Protein AF-A0A553ZS72-F1 (afdb_monomer)

Sequence (80 aa):
AYRKEEGGIYSWMNNSVGPRFAFIGTFMWFSSYIIWMVSTSAKVWVPFSTFLYGSDMTQHWRIAGLEPTQVVGLLAVAWM

Foldseek 3Di:
DPPPDPPPQLVVCCVPPNNVVSVVVVVVVVVVVLVVLLVVLCVVVQVVCCVVPVHRCLQVDQDPNDGSVVVSSVSSVVVD

Structure (mmCIF, N/CA/C/O backbone):
data_AF-A0A553ZS72-F1
#
_entry.id   AF-A0A553ZS72-F1
#
loop_
_atom_site.group_PDB
_atom_site.id
_atom_site.type_symbol
_atom_site.label_atom_id
_atom_site.label_alt_id
_atom_site.label_comp_id
_atom_site.label_asym_id
_atom_site.label_entity_id
_atom_site.label_seq_id
_atom_site.pdbx_PDB_ins_code
_atom_site.Cartn_x
_atom_site.Cartn_y
_atom_site.Cartn_z
_atom_site.occupancy
_atom_site.B_iso_or_equiv
_atom_site.auth_seq_id
_atom_site.auth_comp_id
_atom_site.auth_asym_id
_atom_site.auth_atom_id
_atom_site.pdbx_PDB_model_num
ATOM 1 N N . ALA A 1 1 ? -6.726 -4.874 34.022 1.00 46.22 1 ALA A N 1
ATOM 2 C CA . ALA A 1 1 ? -8.057 -5.477 34.227 1.00 46.22 1 ALA A CA 1
ATOM 3 C C . ALA A 1 1 ? -8.793 -5.758 32.901 1.00 46.22 1 ALA A C 1
ATOM 5 O O . ALA A 1 1 ? -9.979 -5.510 32.826 1.00 46.22 1 ALA A O 1
ATOM 6 N N . TYR A 1 2 ? -8.125 -6.315 31.876 1.00 47.09 2 TYR A N 1
ATOM 7 C CA . TYR A 1 2 ? -8.746 -6.663 30.577 1.00 47.09 2 TYR A CA 1
ATOM 8 C C . TYR A 1 2 ? -8.039 -7.870 29.932 1.00 47.09 2 TYR A C 1
ATOM 10 O O . TYR A 1 2 ? -7.658 -7.851 28.772 1.00 47.09 2 TYR A O 1
ATOM 18 N N . ARG A 1 3 ? -7.768 -8.919 30.722 1.00 46.38 3 ARG A N 1
ATOM 19 C CA . ARG A 1 3 ? -7.007 -10.108 30.279 1.00 46.38 3 ARG A CA 1
ATOM 20 C C . ARG A 1 3 ? -7.908 -11.250 29.765 1.00 46.38 3 ARG A C 1
ATOM 22 O O . ARG A 1 3 ? -7.414 -12.351 29.573 1.00 46.38 3 ARG A O 1
ATOM 29 N N . LYS A 1 4 ? -9.223 -11.013 29.624 1.00 50.16 4 LYS A N 1
ATOM 30 C CA . LYS A 1 4 ? -10.252 -12.037 29.333 1.00 50.16 4 LYS A CA 1
ATOM 31 C C . LYS A 1 4 ? -11.327 -11.623 28.312 1.00 50.16 4 LYS A C 1
ATOM 33 O O . LYS A 1 4 ? -12.256 -12.390 28.103 1.00 50.16 4 LYS A O 1
ATOM 38 N N . GLU A 1 5 ? -11.233 -10.450 27.685 1.00 50.59 5 GLU A N 1
ATOM 39 C CA . GLU A 1 5 ? -12.152 -10.109 26.590 1.00 50.59 5 GLU A CA 1
ATOM 40 C C . GLU A 1 5 ? -11.547 -10.553 25.257 1.00 50.59 5 GLU A C 1
ATOM 42 O O . GLU A 1 5 ? -10.510 -10.044 24.838 1.00 50.59 5 GLU A O 1
ATOM 47 N N . GLU A 1 6 ? -12.203 -11.496 24.584 1.00 55.03 6 GLU A N 1
ATOM 48 C CA . GLU A 1 6 ? -11.800 -12.017 23.268 1.00 55.03 6 GLU A CA 1
ATOM 49 C C . GLU A 1 6 ? -12.014 -11.004 22.121 1.00 55.03 6 GLU A C 1
ATOM 51 O O . GLU A 1 6 ? -11.651 -11.267 20.979 1.00 55.03 6 GLU A O 1
ATOM 56 N N . GLY A 1 7 ? -12.579 -9.823 22.402 1.00 56.91 7 GLY A N 1
ATOM 57 C CA . GLY A 1 7 ? -13.013 -8.852 21.388 1.00 56.91 7 GLY A CA 1
ATOM 58 C C . GLY A 1 7 ? -11.991 -7.776 20.986 1.00 56.91 7 GLY A C 1
ATOM 59 O O . GLY A 1 7 ? -12.359 -6.801 20.325 1.00 56.91 7 GLY A O 1
ATOM 60 N N . GLY A 1 8 ? -10.720 -7.920 21.379 1.00 65.38 8 GLY A N 1
ATOM 61 C CA . GLY A 1 8 ? -9.613 -7.071 20.920 1.00 65.38 8 GLY A CA 1
ATOM 62 C C . GLY A 1 8 ? -9.787 -5.564 21.185 1.00 65.38 8 GLY A C 1
ATOM 63 O O . GLY A 1 8 ? -10.497 -5.143 22.098 1.00 65.38 8 GLY A O 1
ATOM 64 N N . ILE A 1 9 ? -9.128 -4.733 20.367 1.00 64.25 9 ILE A N 1
ATOM 65 C CA . ILE A 1 9 ? -9.143 -3.256 20.476 1.00 64.25 9 ILE A CA 1
ATOM 66 C C . ILE A 1 9 ? -10.575 -2.697 20.380 1.00 64.25 9 ILE A C 1
ATOM 68 O O . ILE A 1 9 ? -10.904 -1.706 21.031 1.00 64.25 9 ILE A O 1
ATOM 72 N N . TYR A 1 10 ? -11.448 -3.365 19.621 1.00 61.97 10 TYR A N 1
ATOM 73 C CA . TYR A 1 10 ? -12.837 -2.956 19.437 1.00 61.97 10 TYR A CA 1
ATOM 74 C C . TYR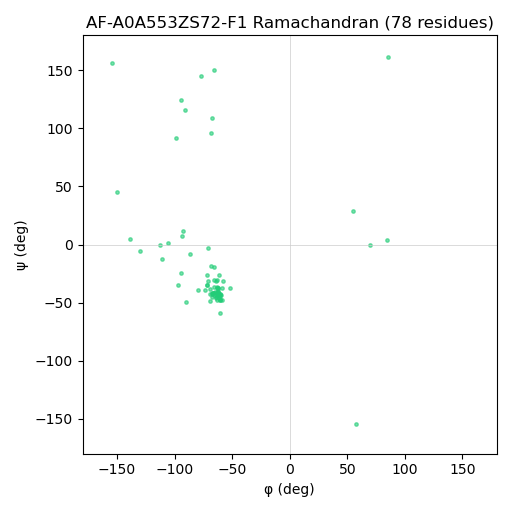 A 1 10 ? -13.670 -3.089 20.720 1.00 61.97 10 TYR A C 1
ATOM 76 O O . TYR A 1 10 ? -14.379 -2.150 21.077 1.00 61.97 10 TYR A O 1
ATOM 84 N N . SER A 1 11 ? -13.554 -4.205 21.449 1.00 61.28 11 SER A N 1
ATOM 85 C CA . SER A 1 11 ? -14.289 -4.416 22.710 1.00 61.28 11 SER A CA 1
ATOM 86 C C . SER A 1 11 ? -13.893 -3.392 23.775 1.00 61.28 11 SER A C 1
ATOM 88 O O . SER A 1 11 ? -14.752 -2.789 24.420 1.00 61.28 11 SER A O 1
ATOM 90 N N . TRP A 1 12 ? -12.594 -3.085 23.865 1.00 65.81 12 TRP A N 1
ATOM 91 C CA . TRP A 1 12 ? -12.076 -2.080 24.794 1.00 65.81 12 TRP A CA 1
ATOM 92 C C . TRP A 1 12 ? -12.540 -0.654 24.453 1.00 65.81 12 TRP A C 1
ATOM 94 O O . TRP A 1 12 ? -12.939 0.110 25.337 1.00 65.81 12 TRP A O 1
ATOM 104 N N . MET A 1 13 ? -12.539 -0.294 23.165 1.00 62.75 13 MET A N 1
ATOM 105 C CA . MET A 1 13 ? -13.012 1.014 22.700 1.00 62.75 13 MET A CA 1
ATOM 106 C C . MET A 1 13 ? -14.534 1.170 22.790 1.00 62.75 13 MET A C 1
ATOM 108 O O . MET A 1 13 ? -15.004 2.261 23.114 1.00 62.75 13 MET A O 1
ATOM 112 N N . ASN A 1 14 ? -15.306 0.103 22.563 1.00 61.44 14 ASN A N 1
ATOM 113 C CA . ASN A 1 14 ? -16.760 0.127 22.720 1.00 61.44 14 ASN A CA 1
ATOM 114 C C . ASN A 1 14 ? -17.160 0.420 24.174 1.00 61.44 14 ASN A C 1
ATOM 116 O O . ASN A 1 14 ? -18.033 1.251 24.410 1.00 61.44 14 ASN A O 1
ATOM 120 N N . ASN A 1 15 ? -16.469 -0.197 25.139 1.00 63.47 15 ASN 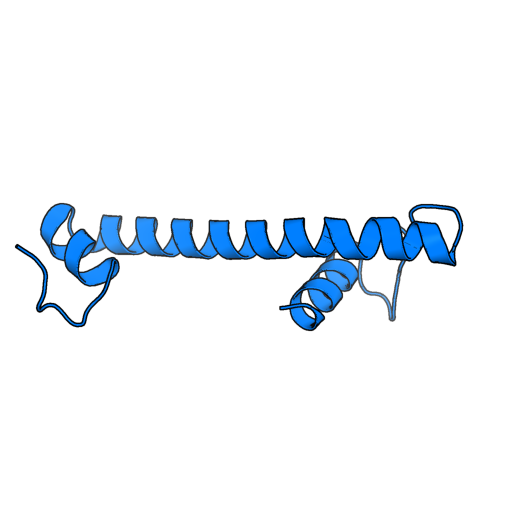A N 1
ATOM 121 C CA . ASN A 1 15 ? -16.724 0.004 26.568 1.00 63.47 15 ASN A CA 1
ATOM 122 C C . ASN A 1 15 ? -16.264 1.386 27.081 1.00 63.47 15 ASN A C 1
ATOM 124 O O . ASN A 1 15 ? -16.805 1.887 28.061 1.00 63.47 15 ASN A O 1
ATOM 128 N N . SER A 1 16 ? -15.275 2.008 26.425 1.00 62.91 16 SER A N 1
ATOM 129 C CA . SER A 1 16 ? -14.644 3.253 26.902 1.00 62.91 16 SER A CA 1
ATOM 130 C C . SER A 1 16 ? -15.197 4.535 26.263 1.00 62.91 16 SER A C 1
ATOM 132 O O . SER A 1 16 ? -15.245 5.567 26.925 1.00 62.91 16 SER A O 1
ATOM 134 N N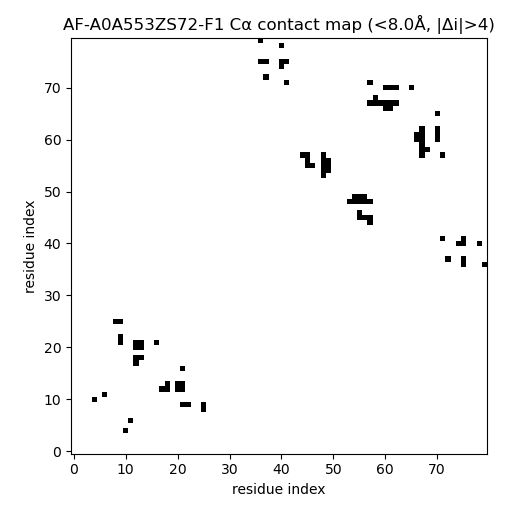 . VAL A 1 17 ? -15.583 4.510 24.980 1.00 63.66 17 VAL A N 1
ATOM 135 C CA . VAL A 1 17 ? -15.944 5.727 24.208 1.00 63.66 17 VAL A CA 1
ATOM 136 C C . VAL A 1 17 ? -17.292 5.584 23.481 1.00 63.66 17 VAL A C 1
ATOM 138 O O . VAL A 1 17 ? -17.806 6.537 22.896 1.00 63.66 17 VAL A O 1
ATOM 141 N N . GLY A 1 18 ? -17.895 4.393 23.529 1.00 71.38 18 GLY A N 1
ATOM 142 C CA . GLY A 1 18 ? -19.123 4.051 22.818 1.00 71.38 18 GLY A CA 1
ATOM 143 C C . GLY A 1 18 ? -18.892 3.589 21.367 1.00 71.38 18 GLY A C 1
ATOM 144 O O . GLY A 1 18 ? -17.850 3.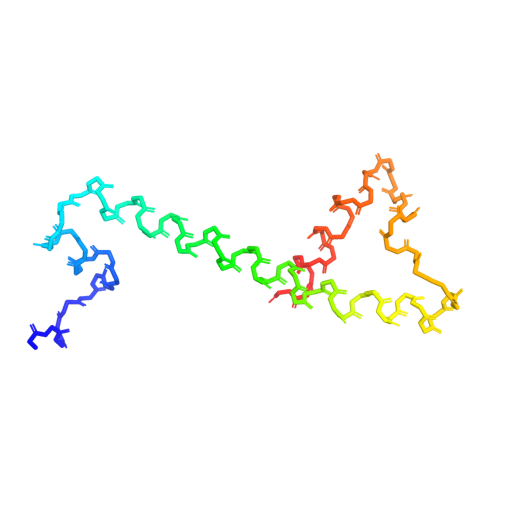859 20.760 1.00 71.38 18 GLY A O 1
ATOM 145 N N . PRO A 1 19 ? -19.883 2.908 20.764 1.00 72.06 19 PRO A N 1
ATOM 146 C CA . PRO A 1 19 ? -19.712 2.140 19.525 1.00 72.06 19 PRO A CA 1
ATOM 147 C C . PRO A 1 19 ? -19.326 2.981 18.298 1.00 72.06 19 PRO A C 1
ATOM 149 O O . PRO A 1 19 ? -18.608 2.505 17.421 1.00 72.06 19 PRO A O 1
ATOM 152 N N . ARG A 1 20 ? -19.750 4.252 18.227 1.00 75.19 20 ARG A N 1
ATOM 153 C CA . ARG A 1 20 ? -19.442 5.136 17.084 1.00 75.19 20 ARG A CA 1
ATOM 154 C C . ARG A 1 20 ? -17.962 5.510 17.027 1.00 75.19 20 ARG A C 1
ATOM 156 O O . ARG A 1 20 ? -17.334 5.380 15.981 1.00 75.19 20 ARG A O 1
ATOM 163 N N . PHE A 1 21 ? -17.396 5.939 18.153 1.00 74.75 21 PHE A N 1
ATOM 164 C CA . PHE A 1 21 ? -15.976 6.279 18.239 1.00 74.75 21 PHE A CA 1
ATOM 165 C C . PHE A 1 21 ? -15.096 5.030 18.169 1.00 74.75 21 PHE A C 1
ATOM 167 O O . PHE A 1 21 ? -14.018 5.080 17.577 1.00 74.75 21 PHE A O 1
ATOM 174 N N . ALA A 1 22 ? -15.588 3.895 18.681 1.00 73.44 22 ALA A N 1
ATOM 175 C CA . ALA A 1 22 ? -14.916 2.612 18.542 1.00 73.44 22 ALA A CA 1
ATOM 176 C C . ALA A 1 22 ? -14.740 2.200 17.071 1.00 73.44 22 ALA A C 1
ATOM 178 O O . ALA A 1 22 ? -13.635 1.862 16.647 1.00 73.44 22 ALA A O 1
ATOM 179 N N . PHE A 1 23 ? -15.799 2.299 16.266 1.00 78.69 23 PHE A N 1
ATOM 180 C CA . PHE A 1 23 ? -15.724 2.013 14.833 1.00 78.69 23 PHE A CA 1
ATOM 181 C C . PHE A 1 23 ? -14.788 2.980 14.097 1.00 78.69 23 PHE A C 1
ATOM 183 O O . PHE A 1 23 ? -13.908 2.548 13.357 1.00 78.69 23 PHE A O 1
ATOM 190 N N . ILE A 1 24 ? -14.922 4.287 14.345 1.00 85.38 24 ILE A N 1
ATOM 191 C CA . ILE A 1 24 ? -14.085 5.310 13.701 1.00 85.38 24 ILE A CA 1
ATOM 192 C C . ILE A 1 24 ? -12.598 5.081 14.012 1.00 85.38 24 ILE A C 1
ATOM 1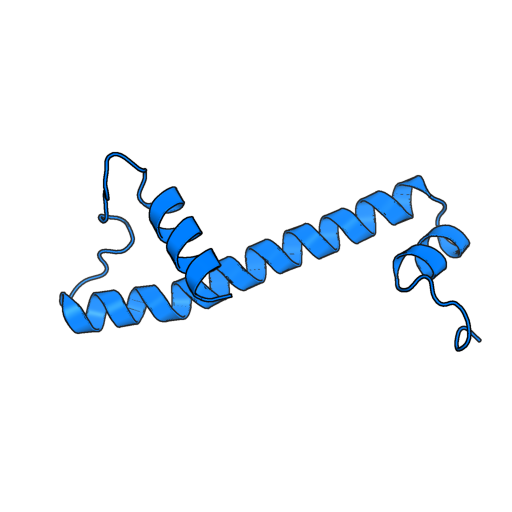94 O O . ILE A 1 24 ? -11.766 5.147 13.111 1.00 85.38 24 ILE A O 1
ATOM 198 N N . GLY A 1 25 ? -12.255 4.775 15.266 1.00 83.69 25 GLY A N 1
ATOM 199 C CA . GLY A 1 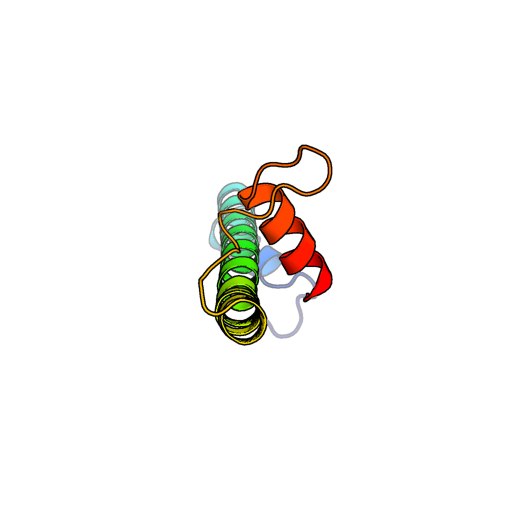25 ? -10.871 4.531 15.666 1.00 83.69 25 GLY A CA 1
ATOM 200 C C . GLY A 1 25 ? -10.285 3.258 15.054 1.00 83.69 25 GLY A C 1
ATOM 201 O O . GLY A 1 25 ? -9.157 3.281 14.568 1.00 83.69 25 GLY A O 1
ATOM 202 N N . THR A 1 26 ? -11.052 2.162 15.011 1.00 81.06 26 THR A N 1
ATOM 203 C CA . THR A 1 26 ? -10.580 0.910 14.389 1.00 81.06 26 THR A CA 1
ATOM 204 C C . THR A 1 26 ? -10.456 1.053 12.877 1.00 81.06 26 THR A C 1
ATOM 206 O O . THR A 1 26 ? -9.476 0.582 12.305 1.00 81.06 26 THR A O 1
ATOM 209 N N . PHE A 1 27 ? -11.378 1.773 12.234 1.00 86.50 27 PHE A N 1
ATOM 210 C CA . PHE A 1 27 ? -11.296 2.082 10.810 1.00 86.50 27 PHE A CA 1
ATOM 211 C C . PHE A 1 27 ? -10.105 2.989 10.475 1.00 86.50 27 PHE A C 1
ATOM 213 O O . PHE A 1 27 ? -9.382 2.727 9.512 1.00 86.50 27 PHE A O 1
ATOM 220 N N . MET A 1 28 ? -9.854 4.028 11.280 1.00 88.50 28 MET A N 1
ATOM 221 C CA . MET A 1 28 ? -8.674 4.882 11.116 1.00 88.50 28 MET A CA 1
ATOM 222 C C . MET A 1 28 ? -7.378 4.097 11.309 1.00 88.50 28 MET A C 1
ATOM 224 O O . MET A 1 28 ? -6.453 4.249 10.514 1.00 88.50 28 MET A O 1
ATOM 228 N N . TRP A 1 29 ? -7.313 3.232 12.325 1.00 86.19 29 TRP A N 1
ATOM 229 C CA . TRP A 1 29 ? -6.153 2.374 12.556 1.00 86.19 29 TRP A CA 1
ATOM 230 C C . TRP A 1 29 ? -5.899 1.440 11.370 1.00 86.19 29 TRP A C 1
ATOM 232 O O . TRP A 1 29 ? -4.781 1.389 10.862 1.00 86.19 29 TRP A O 1
ATOM 242 N N . PHE A 1 30 ? -6.944 0.770 10.878 1.00 84.88 30 PHE A N 1
ATOM 243 C CA . PHE A 1 30 ? -6.845 -0.105 9.714 1.00 84.88 30 PHE A CA 1
ATOM 244 C C . PHE A 1 30 ? -6.382 0.662 8.469 1.00 84.88 30 PHE A C 1
ATOM 246 O O . PHE A 1 30 ? -5.441 0.246 7.802 1.00 84.88 30 PHE A O 1
ATOM 253 N N . SER A 1 31 ? -6.970 1.828 8.199 1.00 87.69 31 SER A N 1
ATOM 254 C CA . SER A 1 31 ? -6.578 2.677 7.066 1.00 87.69 31 SER A CA 1
ATOM 255 C C . SER A 1 31 ? -5.115 3.123 7.163 1.00 87.69 31 SER A C 1
ATOM 257 O O . SER A 1 31 ? -4.381 3.059 6.180 1.00 87.69 31 SER A O 1
ATOM 259 N N . SER A 1 32 ? -4.664 3.516 8.358 1.00 86.31 32 SER A N 1
ATOM 260 C CA . SER A 1 32 ? -3.265 3.871 8.619 1.00 86.31 32 SER A CA 1
ATOM 261 C C . SER A 1 32 ? -2.323 2.687 8.383 1.00 86.31 32 SER A C 1
ATOM 263 O O . SER A 1 32 ? -1.268 2.845 7.770 1.00 86.31 32 SER A O 1
ATOM 265 N N . TYR A 1 33 ? -2.729 1.481 8.790 1.00 84.94 33 TYR A N 1
ATOM 266 C CA . TYR A 1 33 ? -1.968 0.259 8.544 1.00 84.94 33 TYR A CA 1
ATOM 267 C C . TYR A 1 33 ? -1.831 -0.043 7.045 1.00 84.94 33 TYR A C 1
ATOM 269 O O . TYR A 1 33 ? -0.723 -0.310 6.581 1.00 84.94 33 TYR A O 1
ATOM 277 N N . ILE A 1 34 ? -2.910 0.092 6.263 1.00 83.38 34 ILE A N 1
ATOM 278 C CA . ILE A 1 34 ? -2.855 -0.047 4.798 1.00 83.38 34 ILE A CA 1
ATOM 279 C C . ILE A 1 34 ? -1.878 0.969 4.187 1.00 83.38 34 ILE A C 1
ATOM 281 O O . ILE A 1 34 ? -1.013 0.593 3.396 1.00 83.38 34 ILE A O 1
ATOM 285 N N . ILE A 1 35 ? -1.960 2.244 4.583 1.00 85.06 35 ILE A N 1
ATOM 286 C CA . ILE A 1 35 ? -1.052 3.295 4.091 1.00 85.06 35 ILE A CA 1
ATOM 287 C C . ILE A 1 35 ? 0.406 2.968 4.440 1.00 85.06 35 ILE A C 1
ATOM 289 O O . ILE A 1 35 ? 1.299 3.116 3.602 1.00 85.06 35 ILE A O 1
ATOM 293 N N . TRP A 1 36 ? 0.657 2.496 5.661 1.00 85.75 36 TRP A N 1
ATOM 294 C CA . TRP A 1 36 ? 1.991 2.106 6.107 1.00 85.75 36 TRP A CA 1
ATOM 295 C C . TRP A 1 36 ? 2.559 0.939 5.291 1.00 85.75 36 TRP A C 1
ATOM 297 O O . TRP A 1 36 ? 3.725 0.986 4.885 1.00 85.75 36 TRP A O 1
ATOM 307 N N . MET A 1 37 ? 1.741 -0.072 4.986 1.00 80.69 37 MET A N 1
ATOM 308 C CA . MET A 1 37 ? 2.156 -1.195 4.142 1.00 80.69 37 MET A CA 1
ATOM 309 C C . MET A 1 37 ? 2.488 -0.743 2.715 1.00 80.69 37 MET A C 1
ATOM 311 O O . MET A 1 37 ? 3.550 -1.092 2.198 1.00 80.69 37 MET A O 1
ATOM 315 N N . VAL A 1 38 ? 1.653 0.107 2.106 1.00 80.50 38 VAL A N 1
ATOM 316 C CA . VAL A 1 38 ? 1.912 0.662 0.763 1.00 80.50 38 VAL A CA 1
ATOM 317 C C . VAL A 1 38 ? 3.200 1.493 0.742 1.00 80.50 38 VAL A C 1
ATOM 319 O O . VAL A 1 38 ? 4.031 1.325 -0.150 1.00 80.50 38 VAL A O 1
ATOM 322 N N . SER A 1 39 ? 3.424 2.342 1.751 1.00 79.56 39 SER A N 1
ATOM 323 C CA . SER A 1 39 ? 4.653 3.140 1.862 1.00 79.56 39 SER A CA 1
ATOM 324 C C . SER A 1 39 ? 5.903 2.270 2.035 1.00 79.56 39 SER A C 1
ATOM 326 O O . SER A 1 39 ? 6.954 2.564 1.464 1.00 79.56 39 SER A O 1
ATOM 328 N N . THR A 1 40 ? 5.796 1.175 2.789 1.00 81.56 40 THR A N 1
ATOM 329 C CA . THR A 1 40 ? 6.896 0.220 2.978 1.00 81.56 40 THR A CA 1
ATOM 330 C C . THR A 1 40 ? 7.220 -0.512 1.680 1.00 81.56 40 THR A C 1
ATOM 332 O O . THR A 1 40 ? 8.388 -0.616 1.317 1.00 81.56 40 THR A O 1
ATOM 335 N N . SER A 1 41 ? 6.202 -0.941 0.936 1.00 79.75 41 SER A N 1
ATOM 336 C CA . SER A 1 41 ? 6.397 -1.588 -0.359 1.00 79.75 41 SER A CA 1
ATOM 337 C C . SER A 1 41 ? 7.047 -0.651 -1.386 1.00 79.75 41 SER A C 1
ATOM 339 O O . SER A 1 41 ? 7.987 -1.048 -2.075 1.00 79.75 41 SER A O 1
ATOM 341 N N . ALA A 1 42 ? 6.650 0.628 -1.426 1.00 76.81 42 ALA A N 1
ATOM 342 C CA . ALA A 1 42 ? 7.279 1.624 -2.298 1.00 76.81 42 ALA A CA 1
ATOM 343 C C . ALA A 1 42 ? 8.786 1.775 -2.021 1.00 76.81 42 ALA A C 1
ATOM 345 O O . ALA A 1 42 ? 9.578 1.877 -2.955 1.00 76.81 42 ALA A O 1
ATOM 346 N N . LYS A 1 43 ? 9.217 1.703 -0.755 1.00 76.00 43 LYS A N 1
ATOM 347 C CA . LYS A 1 43 ? 10.647 1.734 -0.392 1.00 76.00 43 LYS A CA 1
ATOM 348 C C . LYS A 1 43 ? 11.435 0.520 -0.882 1.00 76.00 43 LYS A C 1
ATOM 350 O O . LYS A 1 43 ? 12.654 0.609 -0.940 1.00 76.00 43 LYS A O 1
ATOM 355 N N . VAL A 1 44 ? 10.776 -0.589 -1.211 1.00 80.25 44 VAL A N 1
ATOM 356 C CA . VAL A 1 44 ? 11.413 -1.779 -1.794 1.00 80.25 44 VAL A CA 1
ATOM 357 C C . VAL A 1 44 ? 11.411 -1.676 -3.320 1.00 80.25 44 VAL A C 1
ATOM 359 O O . VAL A 1 44 ? 12.458 -1.813 -3.951 1.00 80.25 44 VAL A O 1
ATOM 362 N N . TRP A 1 45 ? 10.258 -1.364 -3.917 1.00 74.38 45 TRP A N 1
ATOM 363 C CA . TRP A 1 45 ? 10.097 -1.340 -5.372 1.00 74.38 45 TRP A CA 1
ATOM 364 C C . TRP A 1 45 ? 10.790 -0.163 -6.058 1.00 74.38 45 TRP A C 1
ATOM 366 O O . TRP A 1 45 ? 11.312 -0.343 -7.155 1.00 74.38 45 TRP A O 1
ATOM 376 N N . VAL A 1 46 ? 10.851 1.017 -5.431 1.00 77.25 46 VAL A N 1
ATOM 377 C CA . VAL A 1 46 ? 11.551 2.185 -5.994 1.00 77.25 46 VAL A CA 1
ATOM 378 C C . VAL A 1 46 ? 13.040 1.883 -6.209 1.00 77.25 46 VAL A C 1
ATOM 380 O O . VAL A 1 46 ? 13.471 1.911 -7.361 1.00 77.25 46 VAL A O 1
ATOM 383 N N . PRO A 1 47 ? 13.841 1.511 -5.187 1.00 76.94 47 PRO A N 1
ATOM 384 C CA . PRO A 1 47 ? 15.248 1.179 -5.400 1.00 76.94 47 PRO A CA 1
ATOM 385 C C . PRO A 1 47 ? 15.444 -0.082 -6.246 1.00 76.94 47 PRO A C 1
ATOM 387 O O . PRO A 1 47 ? 16.417 -0.138 -6.990 1.00 76.94 47 PRO A O 1
ATOM 390 N N . PHE A 1 48 ? 14.531 -1.061 -6.202 1.00 76.75 48 PHE A N 1
ATOM 391 C CA . PHE A 1 48 ? 14.569 -2.210 -7.114 1.00 76.75 48 PHE A CA 1
ATOM 392 C C . PHE A 1 48 ? 14.412 -1.783 -8.583 1.00 76.75 48 PHE A C 1
ATOM 394 O O . PHE A 1 48 ? 15.158 -2.241 -9.448 1.00 76.75 48 PHE A O 1
ATOM 401 N N . SER A 1 49 ? 13.495 -0.852 -8.868 1.00 71.06 49 SER A N 1
ATOM 402 C CA . SER A 1 49 ? 13.320 -0.290 -10.209 1.00 71.06 49 SER A CA 1
ATOM 403 C C . SER A 1 49 ? 14.543 0.518 -10.646 1.00 71.06 49 SER A C 1
ATOM 405 O O . SER A 1 49 ? 15.022 0.336 -11.763 1.00 71.06 49 SER A O 1
ATOM 407 N N . THR A 1 50 ? 15.123 1.313 -9.743 1.00 77.12 50 THR A N 1
ATOM 408 C CA . THR A 1 50 ? 16.347 2.078 -10.003 1.00 77.12 50 THR A CA 1
ATOM 409 C C . THR A 1 50 ? 17.550 1.163 -10.230 1.00 77.12 50 THR A C 1
ATOM 411 O O . THR A 1 50 ? 18.383 1.459 -11.079 1.00 77.12 50 THR A O 1
ATOM 414 N N . PHE A 1 51 ? 17.638 0.034 -9.522 1.00 79.31 51 PHE A N 1
ATOM 415 C CA . PHE A 1 51 ? 18.691 -0.963 -9.722 1.00 79.31 51 PHE A CA 1
ATOM 416 C C . PHE A 1 51 ? 18.610 -1.617 -11.108 1.00 79.31 51 PHE A C 1
ATOM 418 O O . PHE A 1 51 ? 19.636 -1.802 -11.755 1.00 79.31 51 PHE A O 1
ATOM 425 N N . LEU A 1 52 ? 17.402 -1.935 -11.585 1.00 76.94 52 LEU A N 1
ATOM 426 C CA . LEU A 1 52 ? 17.204 -2.576 -12.889 1.00 76.94 52 LEU A CA 1
ATOM 427 C C . LEU A 1 52 ? 17.273 -1.603 -14.074 1.00 76.94 52 LEU A C 1
ATOM 429 O O . LEU A 1 52 ? 17.815 -1.957 -15.118 1.00 76.94 52 LEU A O 1
ATOM 433 N N . TYR A 1 53 ? 16.718 -0.397 -13.935 1.00 7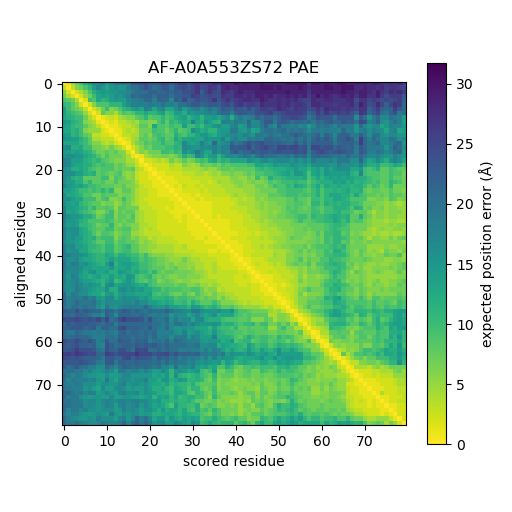5.06 53 TYR A N 1
ATOM 434 C CA . TYR A 1 53 ? 16.523 0.549 -15.042 1.00 75.06 53 TYR A CA 1
ATOM 435 C C . TYR A 1 53 ? 17.378 1.821 -14.936 1.00 75.06 53 TYR A C 1
ATOM 437 O O . TYR A 1 53 ? 17.289 2.696 -15.796 1.00 75.06 53 TYR A O 1
ATOM 445 N N . GLY A 1 54 ? 18.195 1.962 -13.887 1.00 68.50 54 GLY A N 1
ATOM 446 C CA . GLY A 1 54 ? 19.063 3.126 -13.663 1.00 68.50 54 GLY A CA 1
ATOM 447 C C . GLY A 1 54 ? 18.326 4.424 -13.305 1.00 68.50 54 GLY A C 1
ATOM 448 O O . GLY A 1 54 ? 18.966 5.453 -13.104 1.00 68.50 54 GLY A O 1
ATOM 449 N N . SER A 1 55 ? 16.993 4.399 -13.226 1.00 68.81 55 SER A N 1
ATOM 450 C CA . SER A 1 55 ? 16.136 5.534 -12.871 1.00 68.81 55 SER A CA 1
ATOM 451 C C . SER A 1 55 ? 14.820 5.042 -12.265 1.00 68.81 55 SER A C 1
ATOM 453 O O . SER A 1 55 ? 14.416 3.902 -12.506 1.00 68.81 55 SER A O 1
ATOM 455 N N . ASP A 1 56 ? 14.161 5.886 -11.467 1.00 66.38 56 ASP A N 1
ATOM 456 C CA . ASP A 1 56 ? 12.856 5.563 -10.888 1.00 66.38 56 ASP A CA 1
ATOM 457 C C . ASP A 1 56 ? 11.795 5.489 -11.992 1.00 66.38 56 ASP A C 1
ATOM 459 O O . ASP A 1 56 ? 11.400 6.494 -12.584 1.00 66.38 56 ASP A O 1
ATOM 463 N N . MET A 1 57 ? 11.338 4.271 -12.270 1.00 66.06 57 MET A N 1
ATOM 464 C CA . MET A 1 57 ? 10.303 3.998 -13.261 1.00 66.06 57 MET A CA 1
ATOM 465 C C . MET A 1 57 ? 8.952 3.660 -12.618 1.00 66.06 57 MET A C 1
ATOM 467 O O . MET A 1 57 ? 7.979 3.450 -13.343 1.00 66.06 57 MET A O 1
ATOM 471 N N . THR A 1 58 ? 8.834 3.664 -11.282 1.00 64.94 58 THR A N 1
ATOM 472 C CA . THR A 1 58 ? 7.568 3.329 -10.597 1.00 64.94 58 THR A CA 1
ATOM 473 C C . THR A 1 58 ? 6.428 4.291 -10.943 1.00 64.94 58 THR A C 1
ATOM 475 O O . THR A 1 58 ? 5.268 3.889 -10.950 1.00 64.94 58 THR A O 1
ATOM 478 N N . GLN A 1 59 ? 6.746 5.534 -11.320 1.00 61.56 59 GLN A N 1
ATOM 479 C CA . GLN A 1 59 ? 5.785 6.536 -11.808 1.00 61.56 59 GLN A CA 1
ATOM 480 C C . GLN A 1 59 ? 5.510 6.453 -13.323 1.00 61.56 59 GLN A C 1
ATOM 482 O O . GLN A 1 59 ? 4.613 7.125 -13.831 1.00 61.56 59 GLN A O 1
ATOM 487 N N . HIS A 1 60 ? 6.259 5.634 -14.064 1.00 61.75 60 HIS A N 1
ATOM 488 C CA . HIS A 1 60 ? 6.147 5.496 -15.520 1.00 61.75 60 HIS A CA 1
ATOM 489 C C . HIS A 1 60 ? 5.588 4.140 -15.965 1.00 61.75 60 HIS A C 1
ATOM 491 O O . HIS A 1 60 ? 5.193 3.992 -17.123 1.00 61.75 60 HIS A O 1
ATOM 497 N N . TRP A 1 61 ? 5.511 3.156 -15.064 1.00 63.97 61 TRP A N 1
ATOM 498 C CA . TRP A 1 61 ? 4.966 1.833 -15.358 1.00 63.97 61 TRP A CA 1
ATOM 499 C C . TRP A 1 61 ? 3.458 1.896 -15.600 1.00 63.97 61 TRP A C 1
ATOM 501 O O . TRP A 1 61 ? 2.646 1.851 -14.682 1.00 63.97 61 TRP A O 1
ATOM 511 N N . ARG A 1 62 ? 3.086 1.973 -16.877 1.00 61.06 62 ARG A N 1
ATOM 512 C CA . ARG A 1 62 ? 1.714 1.787 -17.351 1.00 61.06 62 ARG A CA 1
ATOM 513 C C . ARG A 1 62 ? 1.575 0.362 -17.861 1.00 61.06 62 ARG A C 1
ATOM 515 O O . ARG A 1 62 ? 1.871 0.079 -19.019 1.00 61.06 62 ARG A O 1
ATOM 522 N N . ILE A 1 63 ? 1.158 -0.549 -16.989 1.00 61.91 63 ILE A N 1
ATOM 523 C CA . ILE A 1 63 ? 0.902 -1.942 -17.366 1.00 61.91 63 ILE A CA 1
ATOM 524 C C . ILE A 1 63 ? -0.586 -2.070 -17.693 1.00 61.91 63 ILE A C 1
ATOM 526 O O . ILE A 1 63 ? -1.434 -1.714 -16.881 1.00 61.91 63 ILE A O 1
ATOM 530 N N . ALA A 1 64 ? -0.906 -2.554 -18.896 1.00 61.88 64 ALA A N 1
ATOM 531 C CA . ALA A 1 64 ? -2.274 -2.872 -19.327 1.00 61.88 64 ALA A CA 1
ATOM 532 C C . ALA A 1 64 ? -3.309 -1.723 -19.212 1.00 61.88 64 ALA A C 1
ATOM 534 O O . ALA A 1 64 ? -4.498 -1.976 -19.044 1.00 61.88 64 ALA A O 1
ATOM 535 N N . GLY A 1 65 ? -2.874 -0.459 -19.318 1.00 67.12 65 GLY A N 1
ATOM 536 C CA . GLY A 1 65 ? -3.756 0.717 -19.238 1.00 67.12 65 GLY A CA 1
ATOM 537 C C . GLY A 1 65 ? -4.067 1.206 -17.818 1.00 67.12 65 GLY A C 1
ATOM 538 O O . GLY A 1 65 ? -4.825 2.160 -17.668 1.00 67.12 65 GLY A O 1
ATOM 539 N N . LEU A 1 66 ? -3.471 0.593 -16.792 1.00 67.94 66 LEU A N 1
ATOM 540 C CA . LEU A 1 66 ? -3.585 1.032 -15.401 1.00 67.94 66 LEU A CA 1
ATOM 541 C C . LEU A 1 66 ? -2.690 2.244 -15.131 1.00 67.94 66 LEU A C 1
ATOM 543 O O . LEU A 1 66 ? -1.582 2.353 -15.672 1.00 67.94 66 LEU A O 1
ATOM 547 N N . GLU A 1 67 ? -3.163 3.145 -14.268 1.00 73.12 67 GLU A N 1
ATOM 548 C CA . GLU A 1 67 ? -2.336 4.254 -13.805 1.00 73.12 67 GLU A CA 1
ATOM 549 C C . GLU A 1 67 ? -1.154 3.741 -12.966 1.00 73.12 67 GLU A C 1
ATOM 551 O O . GLU A 1 67 ? -1.281 2.732 -12.264 1.00 73.12 67 GLU A O 1
ATOM 556 N N . PRO A 1 68 ? -0.012 4.450 -12.974 1.00 67.88 68 PRO A N 1
ATOM 557 C CA . PRO A 1 68 ? 1.174 4.061 -12.208 1.00 67.88 68 PRO A CA 1
ATOM 558 C C . PRO A 1 68 ? 0.879 3.806 -10.723 1.00 67.88 68 PRO A C 1
ATOM 560 O O . PRO A 1 68 ? 1.375 2.851 -10.132 1.00 67.88 68 PRO A O 1
ATOM 563 N N . THR A 1 69 ? -0.012 4.601 -10.129 1.00 73.81 69 THR A N 1
ATOM 564 C CA . THR A 1 69 ? -0.48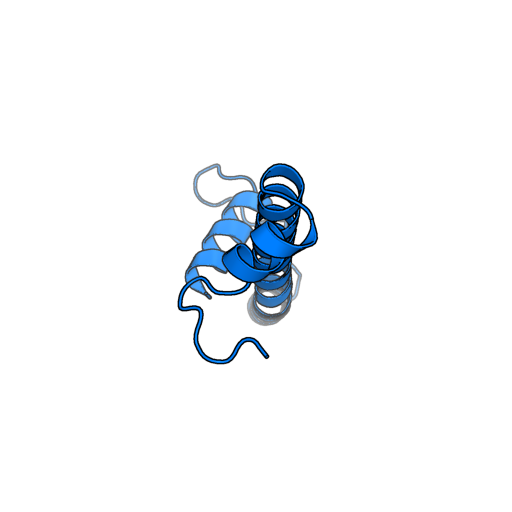1 4.442 -8.744 1.00 73.81 69 THR A CA 1
ATOM 565 C C . THR A 1 69 ? -1.214 3.117 -8.512 1.00 73.81 69 THR A C 1
ATOM 567 O O . THR A 1 69 ? -1.033 2.491 -7.469 1.00 73.81 69 THR A O 1
ATOM 570 N N . GLN A 1 70 ? -2.000 2.649 -9.484 1.00 72.50 70 GLN A N 1
ATOM 571 C CA . GLN A 1 70 ? -2.724 1.376 -9.418 1.00 72.50 70 GLN A CA 1
ATOM 572 C C . GLN A 1 70 ? -1.776 0.185 -9.582 1.00 72.50 70 GLN A C 1
ATOM 574 O O . GLN A 1 70 ? -1.908 -0.808 -8.869 1.00 72.50 70 GLN A O 1
ATOM 579 N N . VAL A 1 71 ? -0.788 0.298 -10.475 1.00 73.06 71 VAL A N 1
ATOM 580 C CA . VAL A 1 71 ? 0.244 -0.732 -10.671 1.00 73.06 71 VAL A CA 1
ATOM 581 C C . VAL A 1 71 ? 1.097 -0.886 -9.411 1.00 73.06 71 VAL A C 1
ATOM 583 O O . VAL A 1 71 ? 1.293 -2.004 -8.939 1.00 73.06 71 VAL A O 1
ATOM 586 N N . VAL A 1 72 ? 1.537 0.224 -8.809 1.00 72.62 72 VAL A N 1
ATOM 587 C CA . VAL A 1 72 ? 2.264 0.207 -7.528 1.00 72.62 72 VAL A CA 1
ATOM 588 C C . VAL A 1 72 ? 1.384 -0.344 -6.402 1.00 72.62 72 VAL A C 1
ATOM 590 O O . VAL A 1 72 ? 1.874 -1.098 -5.567 1.00 72.62 72 VAL A O 1
ATOM 593 N N . GLY A 1 73 ? 0.081 -0.047 -6.403 1.00 71.50 73 GLY A N 1
ATOM 594 C CA . GLY A 1 73 ? -0.876 -0.637 -5.464 1.00 71.50 73 GLY A CA 1
ATOM 595 C C . GLY A 1 73 ? -0.966 -2.165 -5.571 1.00 71.50 73 GLY A C 1
ATOM 596 O O . GLY A 1 73 ? -0.925 -2.850 -4.553 1.00 71.50 73 GLY A O 1
ATOM 597 N N . LEU A 1 74 ? -1.019 -2.716 -6.789 1.00 76.00 74 LEU A N 1
ATOM 598 C CA . LEU A 1 74 ? -1.021 -4.168 -7.018 1.00 76.00 74 LEU A CA 1
ATOM 599 C C . LEU A 1 74 ? 0.308 -4.822 -6.624 1.00 76.00 74 LEU A C 1
ATOM 601 O O . LEU A 1 74 ? 0.311 -5.878 -5.995 1.00 76.00 74 LEU A O 1
ATOM 605 N N . LEU A 1 75 ? 1.433 -4.182 -6.945 1.00 72.88 75 LEU A N 1
ATOM 606 C CA . LEU A 1 75 ? 2.762 -4.632 -6.523 1.00 72.88 75 LEU A CA 1
ATOM 607 C C . LEU A 1 75 ? 2.934 -4.577 -4.999 1.00 72.88 75 LEU A C 1
ATOM 609 O O . LEU A 1 75 ? 3.640 -5.408 -4.429 1.00 72.88 75 LEU A O 1
ATOM 613 N N . ALA A 1 76 ? 2.265 -3.633 -4.332 1.00 69.94 76 ALA A N 1
ATOM 614 C CA . ALA A 1 76 ? 2.216 -3.572 -2.880 1.00 69.94 76 ALA A CA 1
ATOM 615 C C . ALA A 1 76 ? 1.410 -4.724 -2.281 1.00 69.94 76 ALA A C 1
ATOM 617 O O . ALA A 1 76 ? 1.876 -5.335 -1.326 1.00 69.94 76 ALA A O 1
ATOM 618 N N . VAL A 1 77 ? 0.257 -5.067 -2.864 1.00 73.88 77 VAL A N 1
ATOM 619 C CA . VAL A 1 77 ? -0.520 -6.253 -2.457 1.00 73.88 77 VAL A CA 1
ATOM 620 C C . VAL A 1 77 ? 0.269 -7.542 -2.688 1.00 73.88 77 VAL A C 1
ATOM 622 O O . VAL A 1 77 ? 0.208 -8.431 -1.856 1.00 73.88 77 VAL A O 1
ATOM 625 N N . ALA A 1 78 ? 1.040 -7.643 -3.774 1.00 73.94 78 ALA A N 1
ATOM 626 C CA . ALA A 1 78 ? 1.877 -8.814 -4.048 1.00 73.94 78 ALA A CA 1
ATOM 627 C C . ALA A 1 78 ? 3.063 -8.977 -3.076 1.00 73.94 78 ALA A C 1
ATOM 629 O O . ALA A 1 78 ? 3.658 -10.051 -3.021 1.00 73.94 78 ALA A O 1
ATOM 630 N N . TRP A 1 79 ? 3.439 -7.914 -2.358 1.00 69.88 79 TRP A N 1
ATOM 631 C CA . TRP A 1 79 ? 4.520 -7.928 -1.369 1.00 69.88 79 TRP A CA 1
ATOM 632 C C . TRP A 1 79 ? 4.031 -8.169 0.071 1.00 69.88 79 TRP A C 1
ATOM 634 O O . TRP A 1 79 ? 4.824 -8.604 0.906 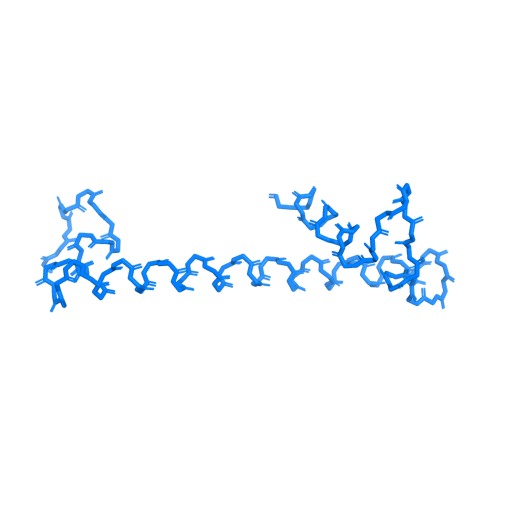1.00 69.88 79 TRP A O 1
ATOM 644 N N . MET A 1 80 ? 2.766 -7.849 0.370 1.00 62.31 80 MET A N 1
ATOM 645 C CA . MET A 1 80 ? 2.119 -8.147 1.659 1.00 62.31 80 MET A CA 1
ATOM 646 C C . MET A 1 80 ? 1.856 -9.644 1.814 1.00 62.31 80 MET A C 1
ATOM 648 O O . MET A 1 80 ? 2.034 -10.130 2.953 1.00 62.31 80 MET A O 1
#

Nearest PDB structures (foldseek):
  4cz8-assembly1_B  TM=5.010E-01  e=7.172E+00  Pyrococcus abyssi GE5

pLDDT: mean 71.32, std 10.09, range [46.22, 88.5]

Mean predicted aligned error: 11.36 Å

Solvent-accessible surface area (backbone atoms only — not comparable to full-atom values): 4645 Å² total; per-residue (Å²): 144,77,94,79,67,91,54,56,74,52,48,58,30,33,77,72,67,34,64,69,55,21,50,53,51,53,51,50,50,52,52,51,50,54,52,50,50,45,55,54,37,46,68,52,51,40,57,52,35,26,71,76,67,76,41,78,41,62,80,68,45,62,61,95,84,39,55,23,71,54,47,51,49,51,55,26,60,75,71,107

Secondary structure (DSSP, 8-state):
--SS-TTHHHHHHHHHH-HHHHHHHHHHHHHHHHHHHHHHHHHHHHHHHHHHHSS--TTT---TT--HHHHHHHHHHHH-

Organism: NCBI:txid2597270

Radius of gyration: 18.81 Å; Cα contacts (8 Å, |Δi|>4): 50; chains: 1; bounding box: 39×19×54 Å